Protein AF-A0AAW5K9K5-F1 (afdb_monomer_lite)

Radius of gyration: 24.58 Å; chains: 1; bounding box: 51×19×62 Å

Secondary structure (DSSP, 8-state):
--S--SEEEEEETTEEEEEE-GGGHHHHHHHHTS----PPPHHHHHHHHHHHHH-S--HHHHHHHHTS--

Foldseek 3Di:
DPPDDQWDWDDDPPDIDIDGDPVCCVVVCVVVPDDPPPDQDPVNVLLVVCCVPPPVDDPVRSCVVVVHDD

Sequence (70 aa):
EKEDRGIRIIELEDSFQLCTKKEMYEYLIRVAKQPKRYALTDVLLETLSIVAYKQPVTKLEIEKIRGVKS

pLDDT: mean 85.41, std 9.94, range [50.66, 96.81]

Structure (mmCIF, N/CA/C/O backbone):
data_AF-A0AAW5K9K5-F1
#
_entry.id   AF-A0AAW5K9K5-F1
#
loop_
_atom_site.group_PDB
_atom_site.id
_atom_site.type_symbol
_atom_site.label_atom_id
_atom_site.label_alt_id
_atom_site.label_comp_id
_atom_site.label_asym_id
_atom_site.label_entity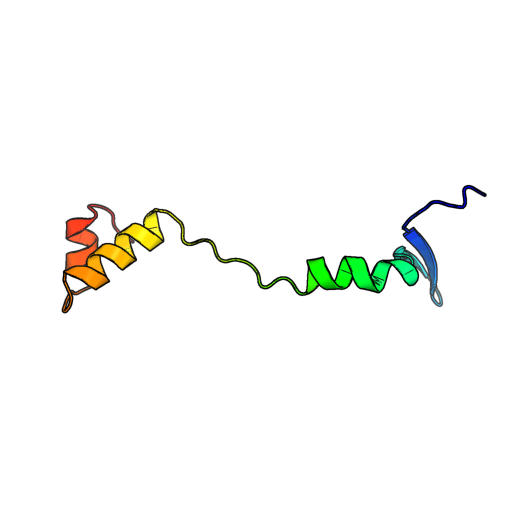_id
_atom_site.label_seq_id
_atom_site.pdbx_PDB_ins_code
_atom_site.Cartn_x
_atom_site.Cartn_y
_atom_site.Cartn_z
_atom_site.occupancy
_atom_site.B_iso_or_equiv
_atom_site.auth_seq_id
_atom_site.auth_comp_id
_atom_site.auth_asym_id
_atom_site.auth_atom_id
_atom_site.pdbx_PDB_model_num
ATOM 1 N N . GLU A 1 1 ? 14.890 -9.704 -40.169 1.00 50.66 1 GLU A N 1
ATOM 2 C CA . GLU A 1 1 ? 14.873 -9.416 -38.718 1.00 50.66 1 GLU A CA 1
ATOM 3 C C . GLU A 1 1 ? 13.460 -8.946 -38.369 1.00 50.66 1 GLU A C 1
ATOM 5 O O . GLU A 1 1 ? 12.956 -8.091 -39.078 1.00 50.66 1 GLU A O 1
ATOM 10 N N . LYS A 1 2 ? 12.725 -9.588 -37.444 1.00 54.53 2 LYS A N 1
ATOM 11 C CA . LYS A 1 2 ? 11.313 -9.211 -37.188 1.00 54.53 2 LYS A CA 1
ATOM 12 C C . LYS A 1 2 ? 11.280 -7.881 -36.426 1.00 54.53 2 LYS A C 1
ATOM 14 O O . LYS A 1 2 ? 11.627 -7.866 -35.248 1.00 54.53 2 LYS A O 1
ATOM 19 N N . GLU A 1 3 ? 10.869 -6.812 -37.102 1.00 63.97 3 GLU A N 1
ATOM 20 C CA . GLU A 1 3 ? 10.962 -5.409 -36.657 1.00 63.97 3 GLU A CA 1
ATOM 21 C C . GLU A 1 3 ? 10.105 -5.068 -35.416 1.00 63.97 3 GLU A C 1
ATOM 23 O O . GLU A 1 3 ? 10.372 -4.091 -34.710 1.00 63.97 3 GLU A O 1
ATOM 28 N N . ASP A 1 4 ? 9.151 -5.929 -35.055 1.00 74.44 4 ASP A N 1
ATOM 29 C CA . ASP A 1 4 ? 8.116 -5.649 -34.052 1.00 74.44 4 ASP A CA 1
ATOM 30 C C . ASP A 1 4 ? 8.319 -6.360 -32.692 1.00 74.44 4 ASP A C 1
ATOM 32 O O . ASP A 1 4 ? 7.443 -7.049 -32.176 1.00 74.44 4 ASP A O 1
ATOM 36 N N . ARG A 1 5 ? 9.516 -6.268 -32.093 1.00 78.62 5 ARG A N 1
ATOM 37 C CA . ARG A 1 5 ? 9.757 -6.755 -30.711 1.00 78.62 5 ARG A CA 1
ATOM 38 C C . ARG A 1 5 ? 9.837 -5.597 -29.720 1.00 78.62 5 ARG A C 1
ATOM 40 O O . ARG A 1 5 ? 10.481 -4.601 -30.019 1.00 78.62 5 ARG A O 1
ATOM 47 N N . GLY A 1 6 ? 9.257 -5.732 -28.525 1.00 82.12 6 GLY A N 1
ATOM 48 C CA . GLY A 1 6 ? 9.329 -4.714 -27.456 1.00 82.12 6 GLY A CA 1
ATOM 49 C C . GLY A 1 6 ? 10.624 -4.723 -26.626 1.00 82.12 6 GLY A C 1
ATOM 50 O O . GLY A 1 6 ? 10.851 -3.824 -25.815 1.00 82.12 6 GLY A O 1
ATOM 51 N N . ILE A 1 7 ? 11.480 -5.727 -26.835 1.00 87.06 7 ILE A N 1
ATOM 52 C CA . ILE A 1 7 ? 12.729 -5.959 -26.101 1.00 87.06 7 ILE A CA 1
ATOM 53 C C . ILE A 1 7 ? 13.922 -6.027 -27.060 1.00 87.06 7 ILE A C 1
ATOM 55 O O . ILE A 1 7 ? 13.777 -6.435 -28.213 1.00 87.06 7 ILE A O 1
ATOM 59 N N . ARG A 1 8 ? 15.096 -5.639 -26.568 1.00 87.50 8 ARG A N 1
ATOM 60 C CA . ARG A 1 8 ? 16.390 -5.663 -27.253 1.00 87.50 8 ARG A CA 1
ATOM 61 C C . ARG A 1 8 ? 17.461 -6.217 -26.320 1.00 87.50 8 ARG A C 1
ATOM 63 O O . ARG A 1 8 ? 17.367 -6.042 -25.109 1.00 87.50 8 ARG A O 1
ATOM 70 N N . ILE A 1 9 ? 18.480 -6.849 -26.881 1.00 89.31 9 ILE A N 1
ATOM 71 C CA . ILE A 1 9 ? 19.686 -7.204 -26.131 1.00 89.31 9 ILE A CA 1
ATOM 72 C C . ILE A 1 9 ? 20.651 -6.024 -26.250 1.00 89.31 9 ILE A C 1
ATOM 74 O O . ILE A 1 9 ? 20.807 -5.469 -27.337 1.00 89.31 9 ILE A O 1
ATOM 78 N N . ILE A 1 10 ? 21.244 -5.611 -25.136 1.00 89.56 10 ILE A N 1
ATOM 79 C CA . ILE A 1 10 ? 22.358 -4.667 -25.107 1.00 89.56 10 ILE A CA 1
ATOM 80 C C . ILE A 1 10 ? 23.616 -5.405 -24.664 1.00 89.56 10 ILE A C 1
ATOM 82 O O . ILE A 1 10 ? 23.553 -6.278 -23.799 1.00 89.56 10 ILE A O 1
ATOM 86 N N . GLU A 1 11 ? 24.733 -5.046 -25.273 1.00 91.06 11 GLU A N 1
ATOM 87 C CA . GLU A 1 11 ? 26.061 -5.457 -24.842 1.00 91.06 11 GLU A CA 1
ATOM 88 C C . GLU A 1 11 ? 26.579 -4.409 -23.853 1.00 91.06 11 GLU A C 1
ATOM 90 O O . GLU A 1 11 ? 26.522 -3.202 -24.103 1.00 91.06 11 GLU A O 1
ATOM 95 N N . LEU A 1 12 ? 26.995 -4.889 -22.694 1.00 87.44 12 LEU A N 1
ATOM 96 C CA . LEU A 1 12 ? 27.741 -4.173 -21.672 1.00 87.44 12 LEU A CA 1
ATOM 97 C C . LEU A 1 12 ? 29.115 -4.840 -21.620 1.00 87.44 12 LEU A C 1
ATOM 99 O O . LEU A 1 12 ? 29.196 -6.022 -21.918 1.00 87.44 12 LEU A O 1
ATOM 103 N N . GLU A 1 13 ? 30.151 -4.103 -21.228 1.00 90.25 13 GLU A N 1
ATOM 104 C CA . GLU A 1 13 ? 31.569 -4.523 -21.179 1.00 90.25 13 GLU A CA 1
ATOM 105 C C . GLU A 1 13 ? 31.815 -6.043 -21.305 1.00 90.25 13 GLU A C 1
ATOM 107 O O . GLU A 1 13 ? 32.199 -6.489 -22.380 1.00 90.25 13 GLU A O 1
ATOM 112 N N . ASP A 1 14 ? 31.493 -6.832 -20.271 1.00 91.31 14 ASP A N 1
ATOM 113 C CA . ASP A 1 14 ? 31.656 -8.298 -20.276 1.00 91.31 14 ASP A CA 1
ATOM 114 C C . ASP A 1 14 ? 30.322 -9.084 -20.207 1.00 91.31 14 ASP A C 1
ATOM 116 O O . ASP A 1 14 ? 30.288 -10.246 -19.792 1.00 91.31 14 ASP A O 1
ATOM 120 N N . SER A 1 15 ? 29.176 -8.473 -20.538 1.00 90.81 15 SER A N 1
ATOM 121 C CA . SER A 1 15 ? 27.864 -9.121 -20.376 1.00 90.81 15 SER A CA 1
ATOM 122 C C . SER A 1 15 ? 26.780 -8.660 -21.352 1.00 90.81 15 SER A C 1
ATOM 124 O O . SER A 1 15 ? 26.788 -7.554 -21.880 1.00 90.81 15 SER A O 1
ATOM 126 N N . PHE A 1 16 ? 25.769 -9.508 -21.543 1.00 91.56 16 PHE A N 1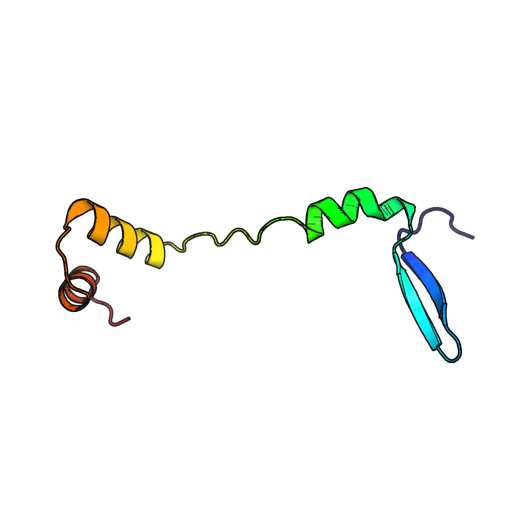
ATOM 127 C CA . PHE 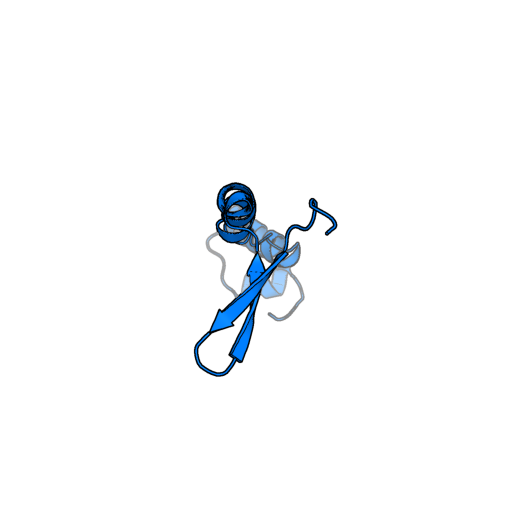A 1 16 ? 24.587 -9.180 -22.336 1.00 91.56 16 PHE A CA 1
ATOM 128 C C . PHE A 1 16 ? 23.368 -9.018 -21.433 1.00 91.56 16 PHE A C 1
ATOM 130 O O . PHE A 1 16 ? 23.075 -9.885 -20.609 1.00 91.56 16 PHE A O 1
ATOM 137 N N . GLN A 1 17 ? 22.618 -7.932 -21.622 1.00 90.75 17 GLN A N 1
ATOM 138 C CA . GLN A 1 17 ? 21.405 -7.651 -20.858 1.00 90.75 17 GLN A CA 1
ATOM 139 C C . GLN A 1 17 ? 20.194 -7.484 -21.775 1.00 90.75 17 GLN A C 1
ATOM 141 O O . GLN A 1 17 ? 20.245 -6.809 -22.801 1.00 90.75 17 GLN A O 1
ATOM 146 N N . LEU A 1 18 ? 19.061 -8.063 -21.377 1.00 91.00 18 LEU A N 1
ATOM 147 C CA . LEU A 1 18 ? 17.770 -7.775 -21.995 1.00 91.00 18 LEU A CA 1
ATOM 148 C C . LEU A 1 18 ? 17.232 -6.438 -21.476 1.00 91.00 18 LEU A C 1
ATOM 150 O O . LEU A 1 18 ? 17.053 -6.244 -20.276 1.00 91.00 18 LEU A O 1
ATOM 154 N N . CYS A 1 19 ? 16.924 -5.526 -22.390 1.00 88.19 19 CYS A N 1
ATOM 155 C CA . CYS A 1 19 ? 16.335 -4.226 -22.100 1.00 88.19 19 CYS A CA 1
ATOM 156 C C . CYS A 1 19 ? 15.091 -3.995 -22.953 1.00 88.19 19 CYS A C 1
ATOM 158 O O . CYS A 1 19 ? 14.990 -4.467 -24.081 1.00 88.19 19 CYS A O 1
ATOM 160 N N . THR A 1 20 ? 14.143 -3.213 -22.450 1.00 89.50 20 THR A N 1
ATOM 161 C CA . THR A 1 20 ? 13.024 -2.739 -23.270 1.00 89.50 20 THR A CA 1
ATOM 162 C C . THR A 1 20 ? 13.502 -1.695 -24.280 1.00 89.50 20 THR A C 1
ATOM 164 O O . THR A 1 20 ? 14.492 -0.989 -24.062 1.00 89.50 20 THR A O 1
ATOM 167 N N . LYS A 1 21 ? 12.789 -1.592 -25.403 1.00 86.88 21 LYS A N 1
ATOM 168 C CA . LYS A 1 21 ? 12.970 -0.525 -26.396 1.00 86.88 21 LYS A CA 1
ATOM 169 C C . LYS A 1 21 ? 12.795 0.862 -25.756 1.00 86.88 21 LYS A C 1
ATOM 171 O O . LYS A 1 21 ? 11.963 1.025 -24.863 1.00 86.88 21 LYS A O 1
ATOM 176 N N . LYS A 1 22 ? 13.573 1.862 -26.195 1.00 82.31 22 LYS A N 1
ATOM 177 C CA . LYS A 1 22 ? 13.529 3.225 -25.619 1.00 82.31 22 LYS A CA 1
ATOM 178 C C . LYS A 1 22 ? 12.167 3.882 -25.852 1.00 82.31 22 LYS A C 1
ATOM 180 O O . LYS A 1 22 ? 11.666 4.594 -24.991 1.00 82.31 22 LYS A O 1
ATOM 185 N N . GLU A 1 23 ? 11.544 3.559 -26.978 1.00 85.69 23 GLU A N 1
ATOM 186 C CA . GLU A 1 23 ? 10.219 4.007 -27.401 1.00 85.69 23 GLU A CA 1
ATOM 187 C C . GLU A 1 23 ? 9.116 3.549 -26.429 1.00 85.69 23 GLU A C 1
ATOM 189 O O . GLU A 1 23 ? 8.075 4.189 -26.319 1.00 85.69 23 GLU A O 1
ATOM 194 N N . MET A 1 24 ? 9.355 2.474 -25.665 1.00 85.44 24 MET A N 1
ATOM 195 C CA . MET A 1 24 ? 8.401 1.941 -24.686 1.00 85.44 24 MET A CA 1
ATOM 196 C C . MET A 1 24 ? 8.399 2.710 -23.357 1.00 85.44 24 MET A C 1
ATOM 198 O O . MET A 1 24 ? 7.575 2.417 -22.490 1.00 85.44 24 MET A O 1
ATOM 202 N N . TYR A 1 25 ? 9.290 3.693 -23.177 1.00 85.31 25 TYR A N 1
ATOM 203 C CA . TYR A 1 25 ? 9.428 4.439 -21.924 1.00 85.31 25 TYR A CA 1
ATOM 204 C C . TYR A 1 25 ? 8.106 5.066 -21.457 1.00 85.31 25 TYR A C 1
ATOM 206 O O . TYR A 1 25 ? 7.699 4.853 -20.316 1.00 85.31 25 TYR A O 1
ATOM 214 N N . GLU A 1 26 ? 7.399 5.767 -22.348 1.00 85.88 26 GLU A N 1
ATOM 215 C CA . GLU A 1 26 ? 6.123 6.440 -22.050 1.00 85.88 26 GLU A CA 1
ATOM 216 C C . GLU A 1 26 ? 5.022 5.480 -21.574 1.00 85.88 26 GLU A C 1
ATOM 218 O O . GLU A 1 26 ? 4.154 5.851 -20.781 1.00 85.88 26 GLU A O 1
ATOM 223 N N . TYR A 1 27 ? 5.055 4.224 -22.020 1.00 85.69 27 TYR A N 1
ATOM 224 C CA . TYR A 1 27 ? 4.101 3.201 -21.594 1.00 85.69 27 TYR A CA 1
ATOM 225 C C . TYR A 1 27 ? 4.510 2.591 -20.254 1.00 85.69 27 TYR A C 1
ATOM 227 O O . TYR A 1 27 ? 3.691 2.465 -19.342 1.00 85.69 27 TYR A O 1
ATOM 235 N N . LEU A 1 28 ? 5.793 2.259 -20.109 1.00 86.31 28 LEU A N 1
ATOM 236 C CA . LEU A 1 28 ? 6.327 1.628 -18.905 1.00 86.31 28 LEU A CA 1
ATOM 237 C C . LEU A 1 28 ? 6.281 2.567 -17.702 1.00 86.31 28 LEU A C 1
ATOM 239 O O . LEU A 1 28 ? 5.985 2.120 -16.597 1.00 86.31 28 LEU A O 1
ATOM 243 N N . ILE A 1 29 ? 6.499 3.869 -17.901 1.00 85.88 29 ILE A N 1
ATOM 244 C CA . ILE A 1 29 ? 6.478 4.845 -16.811 1.00 85.88 29 ILE A CA 1
ATOM 245 C C . ILE A 1 29 ? 5.082 4.991 -16.199 1.00 85.88 29 ILE A C 1
ATOM 247 O O . ILE A 1 29 ? 4.971 5.172 -14.989 1.00 85.88 29 ILE A O 1
ATOM 251 N N . ARG A 1 30 ? 4.014 4.846 -16.996 1.00 84.56 30 ARG A N 1
ATOM 252 C CA . ARG A 1 30 ? 2.626 4.873 -16.505 1.00 84.56 30 ARG A CA 1
ATOM 253 C C . ARG A 1 30 ? 2.327 3.688 -15.599 1.00 84.56 30 ARG A C 1
ATOM 255 O O . ARG A 1 30 ? 1.596 3.849 -14.633 1.00 84.56 30 ARG A O 1
ATOM 262 N N . VAL A 1 31 ? 2.902 2.525 -15.892 1.00 83.31 31 VAL A N 1
ATOM 263 C CA . VAL A 1 31 ? 2.749 1.319 -15.067 1.00 83.31 31 VAL A CA 1
ATOM 264 C C . VAL A 1 31 ? 3.653 1.394 -13.835 1.00 83.31 31 VAL A C 1
ATOM 266 O O . VAL A 1 31 ? 3.201 1.159 -12.721 1.00 83.31 31 VAL A O 1
ATOM 269 N N . ALA A 1 32 ? 4.917 1.781 -14.006 1.00 82.88 32 ALA A N 1
ATOM 270 C CA . ALA A 1 32 ? 5.903 1.820 -12.929 1.00 82.88 32 ALA A CA 1
ATOM 271 C C . ALA A 1 32 ? 5.640 2.931 -11.898 1.00 82.88 32 ALA A C 1
ATOM 273 O O . ALA A 1 32 ? 5.929 2.748 -10.717 1.00 82.88 32 ALA A O 1
ATOM 274 N N . LYS A 1 33 ? 5.093 4.080 -12.323 1.00 81.06 33 LYS A N 1
ATOM 275 C CA . LYS A 1 33 ? 4.735 5.193 -11.426 1.00 81.06 33 LYS A CA 1
ATOM 276 C C . LYS A 1 33 ? 3.331 5.088 -10.846 1.00 81.06 33 LYS A C 1
ATOM 278 O O . LYS A 1 33 ? 2.941 5.986 -10.099 1.00 81.06 33 LYS A O 1
ATOM 283 N N . GLN A 1 34 ? 2.557 4.050 -11.167 1.00 77.69 34 GLN A N 1
ATOM 284 C CA . GLN A 1 34 ? 1.276 3.877 -10.497 1.00 77.69 34 GLN A CA 1
ATOM 285 C C . GLN A 1 34 ? 1.532 3.694 -8.998 1.00 77.69 34 GLN A C 1
ATOM 287 O O . GLN A 1 34 ? 2.250 2.764 -8.614 1.00 77.69 34 GLN A O 1
ATOM 292 N N . PRO A 1 35 ? 0.977 4.567 -8.134 1.00 73.75 35 PRO A N 1
ATOM 293 C CA . PRO A 1 35 ? 1.054 4.331 -6.707 1.00 73.75 35 PRO A CA 1
ATOM 294 C C . PRO A 1 35 ? 0.420 2.969 -6.460 1.00 73.75 35 PRO A C 1
ATOM 296 O O . PRO A 1 35 ? -0.677 2.700 -6.960 1.00 73.75 35 PRO A O 1
ATOM 299 N N . LYS A 1 36 ? 1.121 2.098 -5.724 1.00 73.00 36 LYS A N 1
ATOM 300 C CA . LYS A 1 36 ? 0.542 0.830 -5.284 1.00 73.00 36 LYS A CA 1
ATOM 301 C C . LYS A 1 36 ? -0.788 1.168 -4.621 1.00 73.00 36 LYS A C 1
ATOM 303 O O . LYS A 1 36 ? -0.812 1.799 -3.566 1.00 73.00 36 LYS A O 1
ATOM 308 N N . ARG A 1 37 ? -1.895 0.808 -5.273 1.00 65.69 37 ARG A N 1
ATOM 309 C CA . ARG A 1 37 ? -3.216 0.907 -4.665 1.00 65.69 37 ARG A CA 1
ATOM 310 C C . ARG A 1 37 ? -3.223 -0.120 -3.548 1.00 65.69 37 ARG A C 1
ATOM 312 O O . ARG A 1 37 ? -3.437 -1.302 -3.794 1.00 65.69 37 ARG A O 1
ATOM 319 N N . TYR A 1 38 ? -2.951 0.330 -2.330 1.00 68.38 38 TYR A N 1
ATOM 320 C CA . TYR A 1 38 ? -3.302 -0.426 -1.143 1.00 68.38 38 TYR A CA 1
ATOM 321 C C . TYR A 1 38 ? -4.827 -0.444 -1.092 1.00 68.38 38 TYR A C 1
ATOM 323 O O . TYR A 1 38 ? -5.459 0.481 -0.586 1.00 68.38 38 TYR A O 1
ATOM 331 N N . ALA A 1 39 ? -5.426 -1.448 -1.730 1.00 77.00 39 ALA A N 1
ATOM 332 C CA . ALA A 1 39 ? -6.831 -1.733 -1.531 1.00 77.00 39 ALA A CA 1
ATOM 333 C C . ALA A 1 39 ? -6.988 -2.139 -0.065 1.00 77.00 39 ALA A C 1
ATOM 335 O O . ALA A 1 39 ? -6.311 -3.057 0.405 1.00 77.00 39 ALA A O 1
ATOM 336 N N . LEU A 1 40 ? -7.831 -1.415 0.669 1.00 81.38 40 LEU A N 1
ATOM 337 C CA . LEU A 1 40 ? -8.211 -1.830 2.010 1.00 81.38 40 LEU A CA 1
ATOM 338 C C . LEU A 1 40 ? -8.954 -3.158 1.869 1.00 81.38 40 LEU A C 1
ATOM 340 O O . LEU A 1 40 ? -9.924 -3.249 1.121 1.00 81.38 40 LEU A O 1
ATOM 344 N N . THR A 1 41 ? -8.459 -4.190 2.544 1.00 86.88 41 THR A N 1
ATOM 345 C CA . THR A 1 41 ? -9.158 -5.472 2.634 1.00 86.88 41 THR A CA 1
ATOM 346 C C . THR A 1 41 ? -10.450 -5.294 3.427 1.00 86.88 41 THR A C 1
ATOM 348 O O . THR A 1 41 ? -10.570 -4.350 4.213 1.00 86.88 41 THR A O 1
ATOM 351 N N . ASP A 1 42 ? -11.394 -6.223 3.286 1.00 86.50 42 ASP A N 1
ATOM 352 C CA . ASP A 1 42 ? -12.652 -6.191 4.049 1.00 86.50 42 ASP A CA 1
ATOM 353 C C . ASP A 1 42 ? -12.401 -6.092 5.565 1.00 86.50 42 ASP A C 1
ATOM 355 O O . ASP A 1 42 ? -13.085 -5.359 6.272 1.00 86.50 42 ASP A O 1
ATOM 359 N N . VAL A 1 43 ? -11.329 -6.731 6.048 1.00 88.31 43 VAL A N 1
ATOM 360 C CA . VAL A 1 43 ? -10.860 -6.665 7.443 1.00 88.31 43 VAL A CA 1
ATOM 361 C C . VAL A 1 43 ? -10.436 -5.249 7.863 1.00 88.31 43 VAL A C 1
ATOM 363 O O . VAL A 1 43 ? -10.733 -4.800 8.976 1.00 88.31 43 VAL A O 1
ATOM 366 N N . LEU A 1 44 ? -9.723 -4.539 6.986 1.00 89.19 44 LEU A N 1
ATOM 367 C CA . LEU A 1 44 ? -9.296 -3.161 7.233 1.00 89.19 44 LEU A CA 1
ATOM 368 C C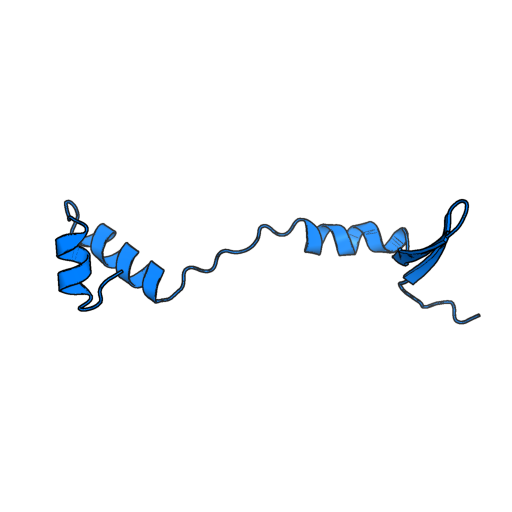 . LEU A 1 44 ? -10.496 -2.208 7.212 1.00 89.19 44 LEU A C 1
ATOM 370 O O . LEU A 1 44 ? -10.586 -1.328 8.068 1.00 89.19 44 LEU A O 1
ATOM 374 N N . LEU A 1 45 ? -11.428 -2.404 6.274 1.00 93.00 45 LEU A N 1
ATOM 375 C CA . LEU A 1 45 ? -12.649 -1.604 6.174 1.00 93.00 45 LEU A CA 1
ATOM 376 C C . LEU A 1 45 ? -13.566 -1.804 7.383 1.00 93.00 45 LEU A C 1
ATOM 378 O O . LEU A 1 45 ? -14.031 -0.820 7.948 1.00 93.00 45 LEU A O 1
ATOM 382 N N . GLU A 1 46 ? -13.754 -3.043 7.838 1.00 91.69 46 GLU A N 1
ATOM 383 C CA . GLU A 1 46 ? -14.522 -3.361 9.046 1.00 91.69 46 GLU A CA 1
ATOM 384 C C . GLU A 1 46 ? -13.958 -2.632 10.275 1.00 91.69 46 GLU A C 1
ATOM 386 O O . GLU A 1 46 ? -14.690 -1.980 11.023 1.00 91.69 46 GLU A O 1
ATOM 391 N N . THR A 1 47 ? -12.634 -2.679 10.451 1.00 93.25 47 THR A N 1
ATOM 392 C CA . THR A 1 47 ? -11.952 -1.987 11.554 1.00 93.25 47 THR A CA 1
ATOM 393 C C . THR A 1 47 ? -12.137 -0.469 11.459 1.00 93.25 47 THR A C 1
ATOM 395 O O . THR A 1 47 ? -12.448 0.180 12.459 1.00 93.25 47 THR A O 1
ATOM 398 N N . LEU A 1 48 ? -12.004 0.103 10.256 1.00 93.88 48 LEU A N 1
ATOM 399 C CA . LEU A 1 48 ? -12.205 1.531 10.009 1.00 93.88 48 LEU A CA 1
ATOM 400 C C . LEU A 1 48 ? -13.645 1.971 10.317 1.00 93.88 48 LEU A C 1
ATOM 402 O O . LEU A 1 48 ? -13.845 3.013 10.942 1.00 93.88 48 LEU A O 1
ATOM 406 N N . SER A 1 49 ? -14.644 1.173 9.932 1.00 95.06 49 SER A N 1
ATOM 407 C CA . SER A 1 49 ? -16.055 1.450 10.214 1.00 95.06 49 SER A CA 1
ATOM 408 C C . SER A 1 49 ? -16.355 1.469 11.714 1.00 95.06 49 SER A C 1
ATOM 410 O O . SER A 1 49 ? -17.094 2.340 12.172 1.00 95.06 49 SER A O 1
ATOM 412 N N . ILE A 1 50 ? -15.754 0.572 12.504 1.00 95.12 50 ILE A N 1
ATOM 413 C CA . ILE A 1 50 ? -15.925 0.579 13.967 1.00 95.12 50 ILE A CA 1
ATOM 414 C C . ILE A 1 50 ? -15.379 1.880 14.565 1.00 95.12 50 ILE A C 1
ATOM 416 O O . ILE A 1 50 ? -16.067 2.520 15.359 1.00 95.12 50 ILE A O 1
ATOM 420 N N . VAL A 1 51 ? -14.178 2.304 14.158 1.00 96.00 51 VAL A N 1
ATOM 421 C CA . VAL A 1 51 ? -13.570 3.551 14.652 1.00 96.00 51 VAL A CA 1
ATOM 422 C C . VAL A 1 51 ? -14.415 4.769 14.266 1.00 96.00 51 VAL A C 1
ATOM 424 O O . VAL A 1 51 ? -14.700 5.605 15.120 1.00 96.00 51 VAL A O 1
ATOM 427 N N . ALA A 1 52 ? -14.873 4.849 13.013 1.00 96.81 52 ALA A N 1
ATOM 428 C CA . ALA A 1 52 ? -15.629 5.995 12.507 1.00 96.81 52 ALA A CA 1
ATOM 429 C C . ALA A 1 52 ? -16.943 6.246 13.270 1.00 96.81 52 ALA A C 1
ATOM 431 O O . ALA A 1 52 ? -17.289 7.399 13.526 1.00 96.81 52 ALA A O 1
ATOM 432 N N . TYR A 1 53 ? -17.657 5.182 13.655 1.00 96.75 53 TYR A N 1
ATOM 433 C CA . TYR A 1 53 ? -18.977 5.288 14.290 1.00 96.75 53 TYR A CA 1
ATOM 434 C C . TYR A 1 53 ? -18.974 5.122 15.814 1.00 96.75 53 TYR A C 1
ATOM 436 O O . TYR A 1 53 ? -19.975 5.451 16.449 1.00 96.75 53 TYR A O 1
ATOM 444 N N . LYS A 1 54 ? -17.892 4.607 16.416 1.00 94.12 54 LYS A N 1
ATOM 445 C CA . LYS A 1 54 ? -17.815 4.367 17.870 1.00 94.12 54 LYS A CA 1
AT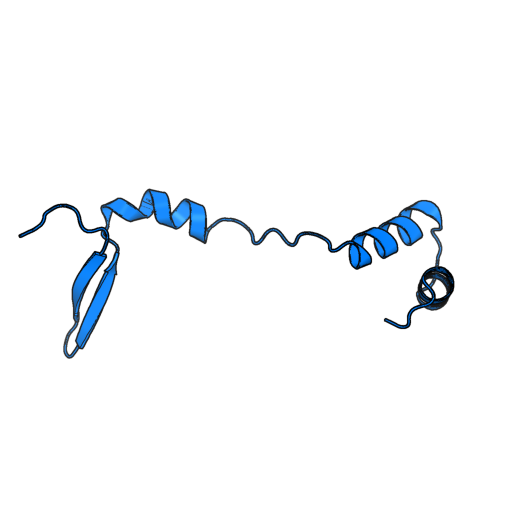OM 446 C C . LYS A 1 54 ? -16.691 5.107 18.588 1.00 94.12 54 LYS A C 1
ATOM 448 O O . LYS A 1 54 ? -16.460 4.836 19.760 1.00 94.12 54 LYS A O 1
ATOM 453 N N . GLN A 1 55 ? -16.004 6.042 17.936 1.00 89.88 55 GLN A N 1
ATOM 454 C CA . GLN A 1 55 ? -15.017 6.874 18.623 1.00 89.88 55 GLN A CA 1
ATOM 455 C C . GLN A 1 55 ? -15.642 7.684 19.785 1.00 89.88 55 GLN A C 1
ATOM 457 O O . GLN A 1 55 ? -16.724 8.251 19.609 1.00 89.88 55 GLN A O 1
ATOM 462 N N . PRO A 1 56 ? -14.966 7.786 20.948 1.00 95.00 56 PRO A N 1
ATOM 463 C CA . PRO A 1 56 ? -13.666 7.189 21.277 1.00 95.00 56 PRO A CA 1
ATOM 464 C C . PRO A 1 56 ? -13.778 5.691 21.627 1.00 95.00 56 PRO A C 1
ATOM 466 O O . PRO A 1 56 ? -14.589 5.309 22.463 1.00 95.00 56 PRO A O 1
ATOM 469 N N . VAL A 1 57 ? -12.937 4.849 21.011 1.00 95.38 57 VAL A N 1
ATOM 470 C CA . VAL A 1 57 ? -12.927 3.382 21.194 1.00 95.38 57 VAL A CA 1
ATOM 471 C C . VAL A 1 57 ? -11.493 2.852 21.295 1.00 95.38 57 VAL A C 1
ATOM 473 O O . VAL A 1 57 ? -10.584 3.360 20.638 1.00 95.38 57 VAL A O 1
ATOM 476 N N . THR A 1 58 ? -11.277 1.830 22.119 1.00 95.88 58 THR A N 1
ATOM 477 C CA . THR A 1 58 ? -9.977 1.181 22.353 1.00 95.88 58 THR A CA 1
ATOM 478 C C . THR A 1 58 ? -9.769 -0.055 21.471 1.00 95.88 58 THR A C 1
ATOM 480 O O . THR A 1 58 ? -10.723 -0.675 21.003 1.00 95.88 58 THR A O 1
ATOM 483 N N . LYS A 1 59 ? -8.510 -0.491 21.290 1.00 92.38 59 LYS A N 1
ATOM 484 C CA . LYS A 1 59 ? -8.192 -1.731 20.550 1.00 92.38 59 LYS A CA 1
ATOM 485 C C . LYS A 1 59 ? -8.932 -2.953 21.121 1.00 92.38 59 LYS A C 1
ATOM 487 O O . LYS A 1 59 ? -9.487 -3.732 20.353 1.00 92.38 59 LYS A O 1
ATOM 492 N N . LEU A 1 60 ? -8.985 -3.086 22.449 1.00 93.56 60 LEU A N 1
ATOM 493 C CA . LEU A 1 60 ? -9.688 -4.177 23.139 1.00 93.56 60 LEU A CA 1
ATOM 494 C C . LEU A 1 60 ? -11.186 -4.214 22.799 1.00 93.56 60 LEU A C 1
ATOM 496 O O . LEU A 1 60 ? -11.754 -5.286 22.606 1.00 93.56 60 LEU A O 1
ATOM 500 N N . GLU A 1 61 ? -11.829 -3.052 22.698 1.00 92.69 61 GLU A N 1
ATOM 501 C CA . GLU A 1 61 ? -13.243 -2.954 22.323 1.00 92.69 61 GLU A CA 1
ATOM 502 C C . GLU A 1 61 ? -13.469 -3.287 20.847 1.00 92.69 61 GLU A C 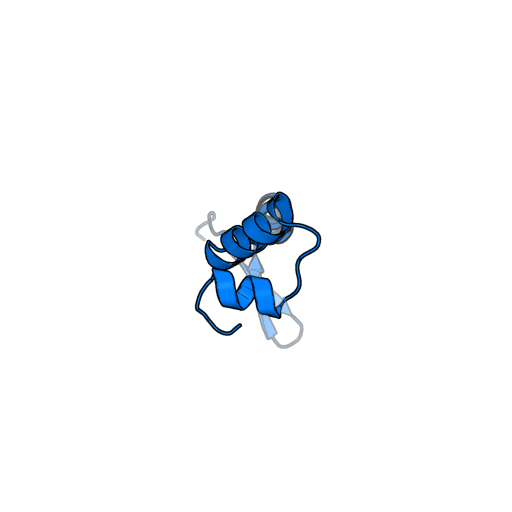1
ATOM 504 O O . GLU A 1 61 ? -14.430 -3.985 20.526 1.00 92.69 61 GLU A O 1
ATOM 509 N N . ILE A 1 62 ? -12.570 -2.856 19.958 1.00 93.62 62 ILE A N 1
ATOM 510 C CA . ILE A 1 62 ? -12.616 -3.211 18.532 1.00 93.62 62 ILE A CA 1
ATOM 511 C C . ILE A 1 62 ? -12.501 -4.730 18.359 1.00 93.62 62 ILE A C 1
ATOM 513 O O . ILE A 1 62 ? -13.317 -5.332 17.663 1.00 93.62 62 ILE A O 1
ATOM 517 N N . GLU A 1 63 ? -11.533 -5.367 19.021 1.00 93.06 63 GLU A N 1
ATOM 518 C CA . GLU A 1 63 ? -11.355 -6.825 18.972 1.00 93.06 63 GLU A CA 1
ATOM 519 C C . GLU A 1 63 ? -12.566 -7.568 19.539 1.00 93.06 63 GLU A C 1
ATOM 521 O O . GLU A 1 63 ? -13.000 -8.571 18.972 1.00 93.06 63 GLU A O 1
ATOM 526 N N . LYS A 1 64 ? -13.166 -7.050 20.618 1.00 92.06 64 LYS A N 1
ATOM 527 C CA . LYS A 1 64 ? -14.390 -7.614 21.199 1.00 92.06 64 LYS A CA 1
ATOM 528 C C . LYS A 1 64 ? -15.581 -7.533 20.240 1.00 92.06 64 LYS A C 1
ATOM 530 O O . LYS A 1 64 ? -16.375 -8.466 20.203 1.00 92.06 64 LYS A O 1
ATOM 535 N N . ILE A 1 65 ? -15.710 -6.445 19.479 1.00 89.62 65 ILE A N 1
ATOM 536 C CA . ILE A 1 65 ? -16.773 -6.275 18.475 1.00 89.62 65 ILE A CA 1
ATOM 537 C C . ILE A 1 65 ? -16.552 -7.212 17.282 1.00 89.62 65 ILE A C 1
ATOM 539 O O . ILE A 1 65 ? -17.507 -7.822 16.812 1.00 89.62 65 ILE A O 1
ATOM 543 N N . ARG A 1 66 ? -15.307 -7.349 16.812 1.00 90.56 66 ARG A N 1
ATOM 544 C CA . ARG A 1 66 ? -14.971 -8.200 15.658 1.00 90.56 66 ARG A CA 1
ATOM 545 C C . ARG A 1 66 ? -14.915 -9.693 15.993 1.00 90.56 66 ARG A C 1
ATOM 547 O O . ARG A 1 66 ? -14.981 -10.522 15.094 1.00 90.56 66 ARG A O 1
ATOM 554 N N . GLY A 1 67 ? -14.756 -10.057 17.266 1.00 85.50 67 GLY A N 1
ATOM 555 C CA . GLY A 1 67 ? -14.680 -11.455 17.708 1.00 85.50 67 GLY A CA 1
ATOM 556 C C . GLY A 1 67 ? -13.408 -12.193 17.268 1.00 85.50 67 GLY A C 1
ATOM 557 O O . GLY A 1 67 ? -13.319 -13.408 17.431 1.00 85.50 67 GLY A O 1
ATOM 558 N N . VAL A 1 68 ? -12.416 -11.475 16.732 1.00 79.62 68 VAL A N 1
ATOM 559 C CA . VAL A 1 68 ? -11.126 -12.015 16.283 1.00 79.62 68 VAL A CA 1
ATOM 560 C C . VAL A 1 68 ? -9.982 -11.250 16.943 1.00 79.62 68 VAL A C 1
ATOM 562 O O . VAL A 1 68 ? -10.028 -10.025 17.058 1.00 79.62 68 VAL A O 1
ATOM 565 N N . LYS A 1 69 ? -8.939 -11.968 17.377 1.00 66.81 69 LYS A N 1
ATOM 566 C CA . LYS A 1 69 ? -7.696 -11.348 17.865 1.00 66.81 69 LYS A CA 1
ATOM 567 C C . LYS A 1 69 ? -6.875 -10.877 16.662 1.00 66.81 69 LYS A C 1
ATOM 569 O O . LYS A 1 69 ? -6.734 -11.644 15.711 1.00 66.81 69 LYS A O 1
ATOM 574 N N . SER A 1 70 ? -6.384 -9.634 16.688 1.00 58.84 70 SER A N 1
ATOM 575 C CA . SER A 1 70 ? -5.526 -9.050 15.639 1.00 58.84 70 SER A CA 1
ATOM 576 C C . SER A 1 70 ? -4.106 -8.796 16.134 1.00 58.84 70 SER A C 1
ATOM 578 O O . SER A 1 70 ? -3.933 -8.139 17.191 1.00 58.84 70 SER A O 1
#

Organism: NCBI:txid508460

InterPro domains:
  IPR005234 Chromosome segregation/condensation protein ScpB [PF04079] (2-70)
  IPR005234 Chromosome segregation/condensation protein ScpB [PTHR34298] (2-70)
  IPR036388 Winged helix-like DNA-binding domain superfamily [G3DSA:1.10.10.10] (1-34)
  IPR036388 Winged helix-like DNA-binding domain superfamily [G3DSA:1.10.10.10] (35-70)
  IPR036390 Winged helix DNA-binding domain superfamily [SSF46785] (36-70)